Protein AF-A0A942TET6-F1 (afdb_monomer_lite)

Radius of gyration: 13.44 Å; chains: 1; bounding box: 30×18×37 Å

Structure (mmCIF, N/CA/C/O backbone):
data_AF-A0A942TET6-F1
#
_entry.id   AF-A0A942TET6-F1
#
loop_
_atom_site.group_PDB
_atom_site.id
_atom_site.type_symbol
_atom_site.label_atom_id
_atom_site.label_alt_id
_atom_site.label_comp_id
_atom_site.label_asym_id
_atom_site.label_entity_id
_atom_site.label_seq_id
_atom_site.pdbx_PDB_ins_code
_atom_site.Cartn_x
_atom_site.Cartn_y
_atom_site.Cartn_z
_atom_site.occupancy
_atom_site.B_iso_or_equiv
_atom_site.auth_seq_id
_atom_site.auth_comp_id
_atom_site.auth_asym_id
_atom_site.auth_atom_id
_atom_site.pdbx_PDB_model_num
ATOM 1 N N . MET A 1 1 ? 13.057 4.125 -15.357 1.00 64.00 1 MET A N 1
ATOM 2 C CA . MET A 1 1 ? 12.915 2.923 -14.507 1.00 64.00 1 MET A CA 1
ATOM 3 C C . MET A 1 1 ? 13.328 3.181 -13.060 1.00 64.00 1 MET A C 1
ATOM 5 O O . MET A 1 1 ? 12.469 3.054 -12.207 1.00 64.00 1 MET A O 1
ATOM 9 N N . ARG A 1 2 ? 14.565 3.610 -12.749 1.00 78.62 2 ARG A N 1
ATOM 10 C CA . ARG A 1 2 ? 14.977 3.860 -11.346 1.00 78.62 2 ARG A CA 1
ATOM 11 C C . ARG A 1 2 ? 14.147 4.940 -10.627 1.00 78.62 2 ARG A C 1
ATOM 13 O O . ARG A 1 2 ? 13.639 4.680 -9.548 1.00 78.62 2 ARG A O 1
ATOM 20 N N . LEU A 1 3 ? 13.922 6.084 -11.278 1.00 84.25 3 LEU A N 1
ATOM 21 C CA . LEU A 1 3 ? 13.103 7.182 -10.731 1.00 84.25 3 LEU A CA 1
ATOM 22 C C . LEU A 1 3 ? 11.629 6.792 -10.515 1.00 84.25 3 LEU A C 1
ATOM 24 O O . LEU A 1 3 ? 10.996 7.232 -9.566 1.00 84.25 3 LEU A O 1
ATOM 28 N N . GLU A 1 4 ? 11.082 5.944 -11.389 1.00 88.69 4 GLU A N 1
ATOM 29 C CA . GLU A 1 4 ? 9.703 5.447 -11.282 1.00 88.69 4 GLU A CA 1
ATOM 30 C C . GLU A 1 4 ? 9.549 4.457 -10.120 1.00 88.69 4 GLU A C 1
ATOM 32 O O . GLU A 1 4 ? 8.563 4.498 -9.390 1.00 88.69 4 GLU A O 1
ATOM 37 N N . ALA A 1 5 ? 10.551 3.599 -9.905 1.00 91.00 5 ALA A N 1
ATOM 38 C CA . ALA A 1 5 ? 10.599 2.705 -8.754 1.00 91.00 5 ALA A CA 1
ATOM 39 C C . ALA A 1 5 ? 10.707 3.485 -7.429 1.00 91.00 5 ALA A C 1
ATOM 41 O O . ALA A 1 5 ? 10.022 3.150 -6.466 1.00 91.00 5 ALA A O 1
ATOM 42 N N . GLU A 1 6 ? 11.517 4.545 -7.388 1.00 94.12 6 GLU A N 1
ATOM 43 C CA . GLU A 1 6 ? 11.657 5.420 -6.215 1.00 94.12 6 GLU A CA 1
ATOM 44 C C . GLU A 1 6 ? 10.350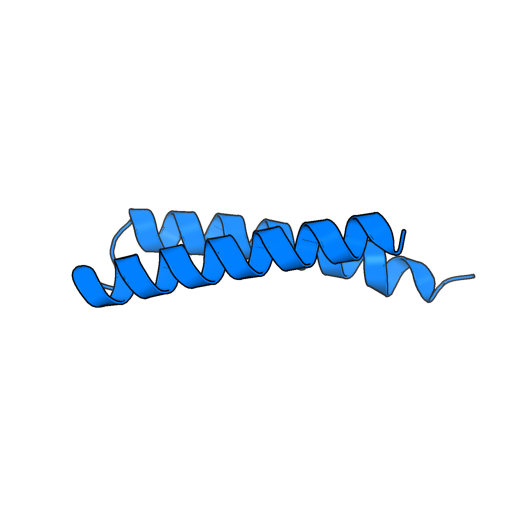 6.168 -5.892 1.00 94.12 6 GLU A C 1
ATOM 46 O O . GLU A 1 6 ? 9.922 6.179 -4.737 1.00 94.12 6 GLU A O 1
ATOM 51 N N 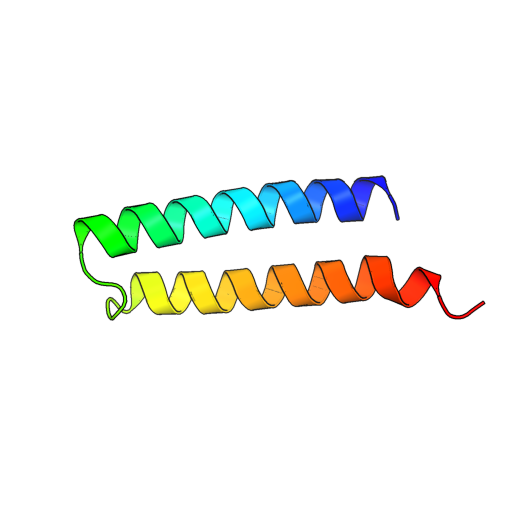. ASP A 1 7 ? 9.653 6.709 -6.897 1.00 94.88 7 ASP A N 1
ATOM 52 C CA . ASP A 1 7 ? 8.336 7.339 -6.712 1.00 94.88 7 ASP A CA 1
ATOM 53 C C . ASP A 1 7 ? 7.282 6.344 -6.187 1.00 94.88 7 ASP A C 1
ATOM 55 O O . ASP A 1 7 ? 6.491 6.661 -5.292 1.00 94.88 7 ASP A O 1
ATOM 59 N N . LEU A 1 8 ? 7.302 5.104 -6.687 1.00 95.75 8 LEU A N 1
ATOM 60 C CA . LEU A 1 8 ? 6.433 4.043 -6.182 1.00 95.75 8 LEU A CA 1
ATOM 61 C C . LEU A 1 8 ? 6.733 3.707 -4.717 1.00 95.75 8 LEU A C 1
ATOM 63 O O . LEU A 1 8 ? 5.786 3.557 -3.947 1.00 95.75 8 LEU A O 1
ATOM 67 N N . LEU A 1 9 ? 8.004 3.652 -4.302 1.00 96.62 9 LEU A N 1
ATOM 68 C CA . LEU A 1 9 ? 8.373 3.419 -2.899 1.00 96.62 9 LEU A CA 1
ATOM 69 C C . LEU A 1 9 ? 7.845 4.514 -1.972 1.00 96.62 9 LEU A C 1
ATOM 71 O O . LEU A 1 9 ? 7.281 4.200 -0.926 1.00 96.62 9 LEU A O 1
ATOM 75 N N . VAL A 1 10 ? 7.953 5.785 -2.368 1.00 97.31 10 VAL A N 1
ATOM 76 C CA . VAL A 1 10 ? 7.407 6.906 -1.583 1.00 97.31 10 VAL A CA 1
ATOM 77 C C . VAL A 1 10 ? 5.890 6.769 -1.417 1.00 97.31 10 VAL A C 1
ATOM 79 O O . VAL A 1 10 ? 5.352 6.954 -0.321 1.00 97.31 10 VAL A O 1
ATOM 82 N N . LYS A 1 11 ? 5.180 6.394 -2.486 1.00 97.12 11 LYS A N 1
ATOM 83 C CA . LYS A 1 11 ? 3.726 6.177 -2.442 1.00 97.12 11 LYS A CA 1
ATOM 84 C C . LYS A 1 11 ? 3.343 4.978 -1.574 1.00 97.12 11 LYS A C 1
ATOM 86 O O . LYS A 1 11 ? 2.372 5.085 -0.824 1.00 97.12 11 LYS A O 1
ATOM 91 N N . ILE A 1 12 ? 4.093 3.878 -1.660 1.00 98.12 12 ILE A N 1
ATOM 92 C CA . ILE A 1 12 ? 3.927 2.674 -0.830 1.00 98.12 12 ILE A CA 1
ATOM 93 C C . ILE A 1 12 ? 4.085 3.035 0.648 1.00 98.12 12 ILE A C 1
ATOM 95 O O . ILE A 1 12 ? 3.205 2.722 1.448 1.00 98.12 12 ILE A O 1
ATOM 99 N N . GLU A 1 13 ? 5.156 3.747 1.002 1.00 98.25 13 GLU A N 1
ATOM 100 C CA . GLU A 1 13 ? 5.426 4.183 2.374 1.00 98.25 13 GLU A CA 1
ATOM 101 C C . GLU A 1 13 ? 4.289 5.059 2.912 1.00 98.25 13 GLU A C 1
ATOM 103 O O . GLU A 1 13 ? 3.748 4.797 3.985 1.00 98.25 13 GLU A O 1
ATOM 108 N N . SER A 1 14 ? 3.848 6.044 2.123 1.00 97.62 14 SER A N 1
ATOM 109 C CA . SER A 1 14 ? 2.743 6.926 2.507 1.00 97.62 14 SER A CA 1
ATOM 110 C C . SER A 1 14 ? 1.429 6.166 2.741 1.00 97.62 14 SER A C 1
ATOM 112 O O . SER A 1 14 ? 0.716 6.459 3.703 1.00 97.62 14 SER A O 1
ATOM 114 N N . HIS A 1 15 ? 1.101 5.179 1.898 1.00 97.69 15 HIS A N 1
ATOM 115 C CA . HIS A 1 15 ? -0.105 4.360 2.076 1.00 97.69 15 HIS A CA 1
ATOM 116 C C . HIS A 1 15 ? 0.010 3.435 3.286 1.00 97.69 15 HIS A C 1
ATOM 118 O O . HIS A 1 15 ? -0.955 3.317 4.042 1.00 97.69 15 HIS A O 1
ATOM 124 N N . ARG A 1 16 ? 1.184 2.829 3.514 1.00 98.06 16 ARG A N 1
ATOM 125 C CA . ARG A 1 16 ? 1.419 1.985 4.690 1.00 98.06 16 ARG A CA 1
ATOM 126 C C . ARG A 1 16 ? 1.230 2.781 5.977 1.00 98.06 16 ARG A C 1
ATOM 128 O O . ARG A 1 16 ? 0.519 2.315 6.862 1.00 98.06 16 ARG A O 1
ATOM 135 N N . THR A 1 17 ? 1.802 3.982 6.064 1.00 98.25 17 THR A N 1
ATOM 136 C CA . THR A 1 17 ? 1.658 4.851 7.240 1.00 98.25 17 THR A CA 1
ATOM 137 C C . THR A 1 17 ? 0.195 5.187 7.510 1.00 98.25 17 THR A C 1
ATOM 139 O O . THR A 1 17 ? -0.283 4.928 8.609 1.00 98.25 17 THR A O 1
ATOM 142 N N . LYS A 1 18 ? -0.561 5.631 6.495 1.00 97.62 18 LYS A N 1
ATOM 143 C CA . LYS A 1 18 ? -2.001 5.920 6.643 1.00 97.62 18 LYS A CA 1
ATOM 144 C C . LYS A 1 18 ? -2.806 4.703 7.097 1.00 97.62 18 LYS A C 1
ATOM 146 O O . LYS A 1 18 ? -3.696 4.828 7.932 1.00 97.62 18 LYS A O 1
ATOM 151 N N . MET A 1 19 ? -2.508 3.527 6.543 1.00 97.56 19 MET A N 1
ATOM 152 C CA . MET A 1 19 ? -3.179 2.278 6.904 1.00 97.56 19 MET A CA 1
ATOM 153 C C . MET A 1 19 ? -2.918 1.907 8.368 1.00 97.56 19 MET A C 1
ATOM 155 O O . MET A 1 19 ? -3.846 1.521 9.073 1.00 97.56 19 MET A O 1
ATOM 159 N N . VAL A 1 20 ? -1.673 2.054 8.832 1.00 97.62 20 VAL A N 1
ATOM 160 C CA . VAL A 1 20 ? -1.284 1.782 10.222 1.00 97.62 20 VAL A CA 1
ATOM 161 C C . VAL A 1 20 ? -1.905 2.801 11.175 1.00 97.62 20 VAL A C 1
ATOM 163 O O . VAL A 1 20 ? -2.518 2.399 12.157 1.00 97.62 20 VAL A O 1
ATOM 166 N N . GLU A 1 21 ? -1.816 4.098 10.882 1.00 98.06 21 GLU A N 1
ATOM 167 C CA . GLU A 1 21 ? -2.429 5.156 11.699 1.00 98.06 21 GLU A CA 1
ATOM 168 C C . GLU A 1 21 ? -3.944 4.955 11.839 1.00 98.06 21 GLU A C 1
ATOM 170 O O . GLU A 1 21 ? -4.503 5.049 12.936 1.00 98.06 21 GLU A O 1
ATOM 175 N N . LEU A 1 22 ? -4.620 4.618 10.738 1.00 97.56 22 LEU A N 1
ATOM 176 C CA . LEU A 1 22 ? -6.054 4.368 10.757 1.00 97.56 22 LEU A CA 1
ATOM 177 C C . LEU A 1 22 ? -6.400 3.058 11.477 1.00 97.56 22 LEU A C 1
ATOM 179 O O . LEU A 1 22 ? -7.333 3.035 12.275 1.00 97.56 22 LEU A O 1
ATOM 183 N N . GLY A 1 23 ? -5.633 1.990 11.255 1.00 97.69 23 GLY A N 1
ATOM 184 C CA . GLY A 1 23 ? -5.826 0.704 11.928 1.00 97.69 23 GLY A CA 1
ATOM 185 C C . GLY A 1 23 ? -5.612 0.778 13.440 1.00 97.69 23 GLY A C 1
ATOM 186 O O . GLY A 1 23 ? -6.358 0.152 14.189 1.00 97.69 23 GLY A O 1
ATOM 187 N N . LEU A 1 24 ? -4.650 1.590 13.892 1.00 97.56 24 LEU A N 1
ATOM 188 C CA . LEU A 1 24 ? -4.390 1.843 15.312 1.00 97.56 24 LEU A CA 1
ATOM 189 C C . LEU A 1 24 ? -5.450 2.741 15.965 1.00 97.56 24 LEU A C 1
ATOM 191 O O . LEU A 1 24 ? -5.758 2.553 17.138 1.00 97.56 24 LEU A O 1
ATOM 195 N N . SER A 1 25 ? -5.994 3.718 15.233 1.00 97.25 25 SER A N 1
ATOM 196 C CA . SER A 1 25 ? -7.020 4.638 15.755 1.00 97.25 25 SER A CA 1
ATOM 197 C C . SER A 1 25 ? -8.450 4.092 15.680 1.00 97.25 25 SER A C 1
ATOM 199 O O . SER A 1 25 ? -9.325 4.587 16.389 1.00 97.25 25 SER A O 1
ATOM 201 N N . SER A 1 26 ? -8.699 3.091 14.833 1.00 95.12 26 SER A N 1
ATOM 202 C CA . SER A 1 26 ? -10.007 2.451 14.665 1.00 95.12 26 SER A CA 1
ATOM 203 C C . SER A 1 26 ? -9.918 0.936 14.875 1.00 95.12 26 SER A C 1
ATOM 205 O O . SER A 1 26 ? -10.047 0.449 15.994 1.00 95.12 26 SER A O 1
ATOM 207 N N . SER A 1 27 ? -9.717 0.182 13.801 1.00 95.81 27 SER A N 1
ATOM 208 C CA . SER A 1 27 ? -9.483 -1.257 13.778 1.00 95.81 27 SER A CA 1
ATOM 209 C C . SER A 1 27 ? -8.906 -1.624 12.417 1.00 95.81 27 SER A C 1
ATOM 211 O O . SER A 1 27 ? -9.266 -1.026 11.405 1.00 95.81 27 SER A O 1
ATOM 213 N N . PHE A 1 28 ? -8.080 -2.665 12.343 1.00 94.00 28 PHE A N 1
ATOM 214 C CA . PHE A 1 28 ? -7.636 -3.201 11.051 1.00 94.00 28 PHE A CA 1
ATOM 215 C C . PHE A 1 28 ? -8.764 -3.851 10.231 1.00 94.00 28 PHE A C 1
ATOM 217 O O . PHE A 1 28 ? -8.571 -4.142 9.055 1.00 94.00 28 PHE A O 1
ATOM 224 N N . LEU A 1 29 ? -9.943 -4.045 10.833 1.00 95.50 29 LEU A N 1
ATOM 225 C CA . LEU A 1 29 ? -11.161 -4.482 10.148 1.00 95.50 29 LEU A CA 1
ATOM 226 C C . LEU A 1 29 ? -12.002 -3.314 9.603 1.00 95.50 29 LEU A C 1
ATOM 228 O O . LEU A 1 29 ? -13.018 -3.560 8.958 1.00 95.50 29 LEU A O 1
ATOM 232 N N . ASP A 1 30 ? -11.623 -2.059 9.870 1.00 96.69 30 ASP A N 1
ATOM 233 C CA . ASP A 1 30 ? -12.316 -0.890 9.324 1.00 96.69 30 ASP A CA 1
ATOM 234 C C . ASP A 1 30 ? -12.253 -0.920 7.787 1.00 96.69 30 ASP A C 1
ATOM 236 O O . ASP A 1 30 ? -11.186 -1.098 7.196 1.00 96.69 30 ASP A O 1
ATOM 240 N N . GLU A 1 31 ? -13.396 -0.733 7.123 1.00 97.44 31 GLU A N 1
ATOM 241 C CA . GLU A 1 31 ? -13.510 -0.781 5.659 1.00 97.44 31 GLU A CA 1
ATOM 242 C C . GLU A 1 31 ? -12.525 0.174 4.965 1.00 97.44 31 GLU A C 1
ATOM 244 O O . GLU A 1 31 ? -11.979 -0.129 3.902 1.00 97.44 31 GLU A O 1
ATOM 249 N N . ARG A 1 32 ? -12.228 1.317 5.589 1.00 97.06 32 ARG A N 1
ATOM 250 C CA . ARG A 1 32 ? -11.256 2.286 5.078 1.00 97.06 32 ARG A CA 1
ATOM 251 C C . ARG A 1 32 ? -9.831 1.739 5.150 1.00 97.06 32 ARG A C 1
ATOM 253 O O . ARG A 1 32 ? -9.050 1.983 4.234 1.00 97.06 32 ARG A O 1
ATOM 260 N N . VAL A 1 33 ? -9.497 0.979 6.195 1.00 97.44 33 VAL A N 1
ATOM 261 C CA . VAL A 1 33 ? -8.203 0.287 6.321 1.00 97.44 33 VAL A CA 1
ATOM 262 C C . VAL A 1 33 ? -8.097 -0.822 5.279 1.00 97.44 33 VAL A C 1
ATOM 264 O O . VAL A 1 33 ? -7.073 -0.926 4.607 1.00 97.44 33 VAL A O 1
ATOM 267 N N . VAL A 1 34 ? -9.173 -1.585 5.064 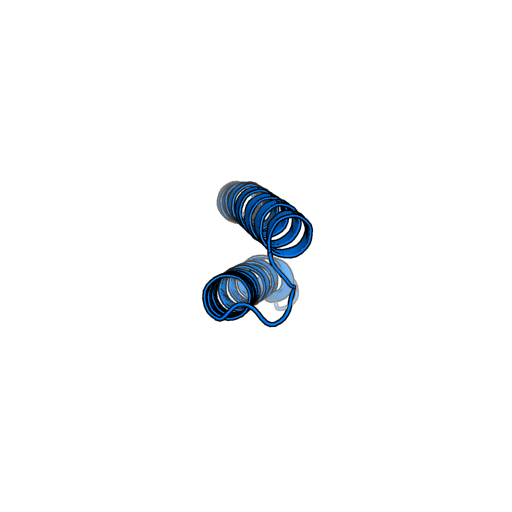1.00 97.00 34 VAL A N 1
ATOM 268 C CA . VAL A 1 34 ? -9.238 -2.615 4.014 1.00 97.00 34 VAL A CA 1
ATOM 269 C C . VAL A 1 34 ? -9.053 -1.996 2.624 1.00 97.00 34 VAL A C 1
ATOM 271 O O . VAL A 1 34 ? -8.280 -2.504 1.811 1.00 97.00 34 VAL A O 1
ATOM 274 N N . LYS A 1 35 ? -9.688 -0.851 2.353 1.00 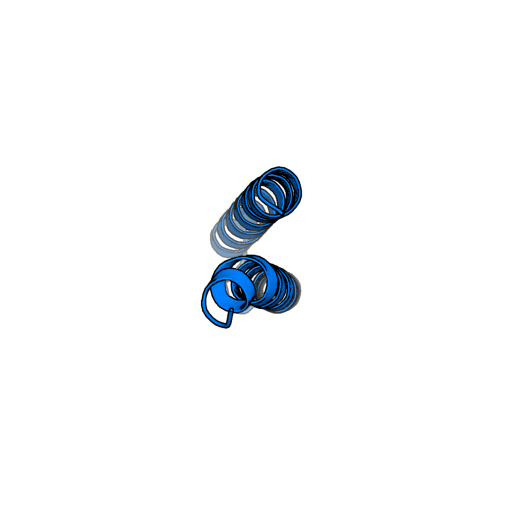97.56 35 LYS A N 1
ATOM 275 C CA . LYS A 1 35 ? -9.50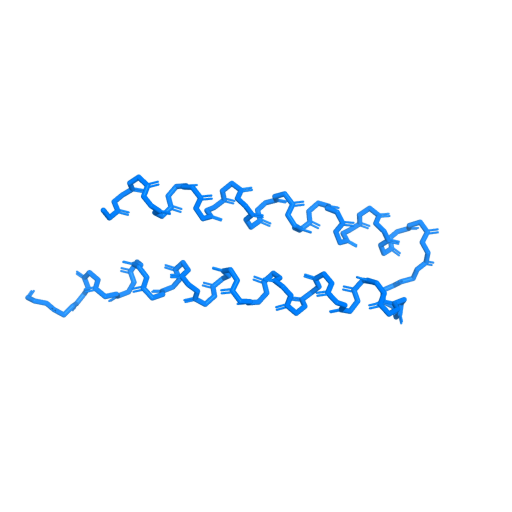5 -0.114 1.097 1.00 97.56 35 LYS A CA 1
ATOM 276 C C . LYS A 1 35 ? -8.061 0.366 0.917 1.00 97.56 35 LYS A C 1
ATOM 278 O O . LYS A 1 35 ? -7.497 0.183 -0.161 1.00 97.56 35 LYS A O 1
ATOM 283 N N . LEU A 1 36 ? -7.454 0.932 1.963 1.00 97.19 36 LEU A N 1
ATOM 284 C CA . LEU A 1 36 ? -6.046 1.345 1.944 1.00 97.19 36 LEU A CA 1
ATOM 285 C C . LEU A 1 36 ? -5.106 0.158 1.702 1.00 97.19 36 LEU A C 1
ATOM 287 O O . LEU A 1 36 ? -4.163 0.286 0.925 1.00 97.19 36 LEU A O 1
ATOM 291 N N . SER A 1 37 ? -5.382 -1.001 2.306 1.00 96.88 37 SER A N 1
ATOM 292 C CA . SER A 1 37 ? -4.634 -2.240 2.070 1.00 96.88 37 SER A CA 1
ATOM 293 C C . SER A 1 37 ? -4.713 -2.675 0.605 1.00 96.88 37 SER A C 1
ATOM 295 O O . SER A 1 37 ? -3.686 -2.974 -0.000 1.00 96.88 37 SER A O 1
ATOM 297 N N . TYR A 1 38 ? -5.898 -2.625 -0.004 1.00 97.81 38 TYR A N 1
ATOM 298 C CA . TYR A 1 38 ? -6.075 -2.971 -1.415 1.00 97.81 38 TYR A CA 1
ATOM 299 C C . TYR A 1 38 ? -5.346 -2.004 -2.367 1.00 97.81 38 TYR A C 1
ATOM 301 O O . TYR A 1 38 ? -4.783 -2.411 -3.387 1.00 97.81 38 TYR A O 1
ATOM 309 N N . GLU A 1 39 ? -5.330 -0.708 -2.050 1.00 97.75 39 GLU A N 1
ATOM 310 C CA . GLU A 1 39 ? -4.574 0.295 -2.810 1.00 97.75 39 GLU A CA 1
ATOM 311 C C . GLU A 1 39 ? -3.056 0.110 -2.653 1.00 97.75 39 GLU A C 1
ATOM 313 O O . GLU A 1 39 ? -2.320 0.199 -3.641 1.00 97.75 39 GLU A O 1
ATOM 318 N N . LEU A 1 40 ? -2.594 -0.221 -1.444 1.00 97.81 40 LEU A N 1
ATOM 319 C CA . LEU A 1 40 ? -1.198 -0.545 -1.154 1.00 97.81 40 LEU A CA 1
ATOM 320 C C . LEU A 1 40 ? -0.728 -1.772 -1.950 1.00 97.81 40 LEU A C 1
ATOM 322 O O . LEU A 1 40 ? 0.324 -1.715 -2.588 1.00 97.81 40 LEU A O 1
ATOM 326 N N . ASP A 1 41 ? -1.539 -2.829 -2.011 1.00 98.12 41 ASP A N 1
ATOM 327 C CA . ASP A 1 41 ? -1.261 -4.029 -2.811 1.00 98.12 41 ASP A CA 1
ATOM 328 C C . ASP A 1 41 ? -1.083 -3.706 -4.301 1.00 98.12 41 ASP A C 1
ATOM 330 O O . ASP A 1 41 ? -0.180 -4.218 -4.969 1.00 98.12 41 ASP A O 1
ATOM 334 N N . LYS A 1 42 ? -1.901 -2.802 -4.853 1.00 97.62 42 LYS A N 1
ATOM 335 C CA . LYS A 1 42 ? -1.740 -2.350 -6.246 1.00 97.62 42 LYS A CA 1
ATOM 336 C C . LYS A 1 42 ? -0.417 -1.623 -6.468 1.00 97.62 42 LYS A C 1
ATOM 338 O O . LYS A 1 42 ? 0.194 -1.795 -7.523 1.00 97.62 42 LYS A O 1
ATOM 343 N N . LEU A 1 43 ? 0.014 -0.796 -5.517 1.00 97.38 43 LEU A N 1
ATOM 344 C CA . LEU A 1 43 ? 1.286 -0.078 -5.610 1.00 97.38 43 LEU A CA 1
ATOM 345 C C . LEU A 1 43 ? 2.477 -1.037 -5.515 1.00 97.38 43 LEU A C 1
ATOM 347 O O . LEU A 1 43 ? 3.395 -0.930 -6.328 1.00 97.38 43 LEU A O 1
ATOM 351 N N . LEU A 1 44 ? 2.423 -2.008 -4.599 1.00 96.81 44 LEU A N 1
ATOM 352 C CA . LEU A 1 44 ? 3.432 -3.061 -4.468 1.00 96.81 44 LEU A CA 1
ATOM 353 C C . LEU A 1 44 ? 3.558 -3.868 -5.762 1.00 96.81 44 LEU A C 1
ATOM 355 O O . LEU A 1 44 ? 4.660 -4.033 -6.279 1.00 96.81 44 LEU A O 1
ATOM 359 N N . ASN A 1 45 ? 2.437 -4.287 -6.351 1.00 96.25 45 ASN A N 1
ATOM 360 C CA . ASN A 1 45 ? 2.438 -5.013 -7.622 1.00 96.25 45 ASN A CA 1
ATOM 361 C C . ASN A 1 45 ? 3.032 -4.189 -8.774 1.00 96.25 45 ASN A C 1
ATOM 363 O O . ASN A 1 45 ? 3.799 -4.718 -9.579 1.00 96.25 45 ASN A O 1
ATOM 367 N N . LYS A 1 46 ? 2.736 -2.884 -8.846 1.00 95.25 46 LYS A N 1
ATOM 368 C CA . LYS A 1 46 ? 3.361 -1.984 -9.832 1.00 95.25 46 LYS A CA 1
ATOM 369 C C . LYS A 1 46 ? 4.867 -1.870 -9.617 1.00 95.25 46 LYS A C 1
ATOM 371 O O . LYS A 1 46 ? 5.622 -1.965 -1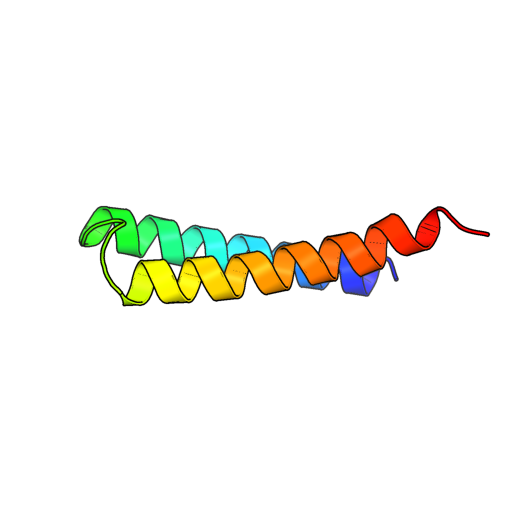0.579 1.00 95.25 46 LYS A O 1
ATOM 376 N N . TYR A 1 47 ? 5.305 -1.712 -8.371 1.00 95.19 47 TYR A N 1
ATOM 377 C CA . TYR A 1 47 ? 6.724 -1.655 -8.033 1.00 95.19 47 TYR A CA 1
ATOM 378 C C . TYR A 1 47 ? 7.442 -2.950 -8.418 1.00 95.19 47 TYR A C 1
ATOM 380 O O . TYR A 1 47 ? 8.462 -2.909 -9.106 1.00 95.19 47 TYR A O 1
ATOM 388 N N . HIS A 1 48 ? 6.865 -4.104 -8.077 1.00 93.69 48 HIS A N 1
ATOM 389 C CA . HIS A 1 48 ? 7.375 -5.403 -8.501 1.00 93.69 48 HIS A CA 1
ATOM 390 C C . HIS A 1 48 ? 7.448 -5.520 -10.020 1.00 93.69 48 HIS A C 1
ATOM 392 O O . HIS A 1 48 ? 8.459 -5.986 -10.532 1.00 93.69 48 HIS A O 1
ATOM 398 N N . ALA A 1 49 ? 6.438 -5.056 -10.757 1.00 91.75 49 ALA A N 1
ATOM 399 C CA . ALA A 1 49 ? 6.484 -5.062 -12.213 1.00 91.75 49 ALA A CA 1
ATOM 400 C C . ALA A 1 49 ? 7.658 -4.224 -12.742 1.00 91.75 49 ALA A C 1
ATOM 402 O O . ALA A 1 49 ? 8.405 -4.718 -13.581 1.00 91.75 49 ALA A O 1
ATOM 403 N N . VAL A 1 50 ? 7.877 -3.011 -12.224 1.00 90.69 50 VAL A N 1
ATOM 404 C CA . VAL A 1 50 ? 8.978 -2.119 -12.642 1.00 90.69 50 VAL A CA 1
ATOM 405 C C . VAL A 1 50 ? 10.354 -2.705 -12.298 1.00 90.69 50 VAL A C 1
ATOM 407 O O . VAL A 1 50 ? 11.276 -2.653 -13.112 1.00 90.69 50 VAL A O 1
ATOM 410 N N . VAL A 1 51 ? 10.505 -3.302 -11.115 1.00 89.06 51 VAL A N 1
ATOM 411 C CA . VAL A 1 51 ? 11.791 -3.843 -10.649 1.00 89.06 51 VAL A CA 1
ATOM 412 C C . VAL A 1 51 ? 12.091 -5.217 -11.255 1.00 89.06 51 VAL A C 1
ATOM 414 O O . VAL A 1 51 ? 13.199 -5.447 -11.735 1.00 89.06 51 VAL A O 1
ATOM 417 N N . CYS A 1 52 ? 11.119 -6.131 -11.312 1.00 80.25 52 CYS A N 1
ATOM 418 C CA . CYS A 1 52 ? 11.320 -7.488 -11.833 1.00 80.25 52 CYS A CA 1
ATOM 419 C C . CYS A 1 52 ? 11.349 -7.561 -13.366 1.00 80.25 52 CYS A C 1
ATOM 421 O O . CYS A 1 52 ? 11.985 -8.463 -13.911 1.00 80.25 52 CYS A O 1
ATOM 423 N N . SER A 1 53 ? 10.742 -6.613 -14.093 1.00 62.97 53 SER A N 1
ATOM 424 C CA . SER A 1 53 ? 10.910 -6.538 -15.557 1.00 62.97 53 SER A CA 1
ATOM 425 C C . SER A 1 53 ? 12.328 -6.129 -15.992 1.00 62.97 53 SER A C 1
ATOM 427 O O . SER A 1 53 ? 12.656 -6.216 -17.174 1.00 62.97 53 SER A O 1
ATOM 429 N N . SER A 1 54 ? 13.209 -5.791 -15.043 1.00 56.19 54 SER A N 1
ATOM 430 C CA . SER A 1 54 ? 14.642 -5.568 -15.276 1.00 56.19 54 SER A CA 1
ATOM 431 C C . SER A 1 54 ? 15.484 -6.861 -15.300 1.00 56.19 54 SER A C 1
ATOM 433 O O . SER A 1 54 ? 16.679 -6.785 -15.558 1.00 56.19 54 SER A O 1
ATOM 435 N N . GLY A 1 55 ? 14.887 -8.041 -15.056 1.00 53.88 55 GLY A N 1
ATOM 436 C CA . GLY A 1 55 ? 15.574 -9.348 -15.026 1.00 53.88 55 GLY A CA 1
ATOM 437 C C . GLY A 1 55 ? 15.358 -10.255 -16.248 1.00 53.88 55 GLY A C 1
ATOM 438 O O . GLY A 1 55 ? 15.800 -11.400 -16.243 1.00 53.88 55 GLY A O 1
ATOM 439 N N . LYS A 1 56 ? 14.659 -9.782 -17.287 1.00 47.41 56 LYS A N 1
ATOM 440 C CA . LYS A 1 56 ? 14.512 -10.485 -18.573 1.00 47.41 56 LYS A CA 1
ATOM 441 C C . LYS A 1 56 ? 15.016 -9.593 -19.702 1.00 47.41 56 LYS A C 1
ATOM 443 O O . LYS A 1 56 ? 14.212 -8.969 -20.391 1.00 47.41 56 LYS A O 1
ATOM 448 N N . ARG A 1 57 ? 16.330 -9.494 -19.858 1.00 41.88 57 ARG A N 1
ATOM 449 C CA . ARG A 1 57 ? 16.987 -9.122 -21.114 1.00 41.88 57 ARG A CA 1
ATOM 450 C C . ARG A 1 57 ? 18.428 -9.594 -21.085 1.00 41.88 57 ARG A C 1
ATOM 452 O O . ARG A 1 57 ? 19.061 -9.405 -20.026 1.00 41.88 57 ARG A O 1
#

Organism: NCBI:txid2833580

Sequence (57 aa):
MRLEAEDLLVKIESHRTKMVELGLSSSFLDERVVKLSYELDKLLNKYHAVVCSSGKR

Secondary structure (DSSP, 8-state):
-HHHHHHHHHHHHHHHHHHHHHHHHS-TTSHHHHHHHHHHHHHHHHHHHHHHGGG--

pLDDT: mean 91.0, std 13.44, range [41.88, 98.25]

Foldseek 3Di:
DVVVLVVLVVVLVVLVVVLVVCCVVPNCPPVVSVVSVVVSVVSVVVSCCVVVVVVPD

InterPro domains:
  IPR018540 Aspartyl-phosphate phosphatase Spo0E-like [PF09388] (8-47)
  IPR036638 Helix-loop-helix DNA-binding domain superfamily [G3DSA:4.10.280.10] (3-55)
  IPR037208 Aspartyl-phosphate phosphatase Spo0E-like superfamily [SSF140500] (4-52)